Protein AF-A0AAE4MAR4-F1 (afdb_monomer)

Solvent-accessible surface area (backbone atoms only — not comparable to full-atom values): 5822 Å² total; per-residue (Å²): 101,47,69,52,11,33,48,21,51,63,52,46,36,52,79,72,72,44,56,56,88,80,44,70,59,48,79,44,71,27,34,37,35,39,74,81,46,100,53,77,78,42,78,47,49,32,35,41,34,27,40,78,92,48,94,75,46,40,34,41,33,41,46,78,69,44,44,81,63,70,35,95,67,42,72,50,48,25,86,75,34,44,39,46,54,43,76,92,69,38,30,42,38,46,39,46,93,91,42,36,34,35,38,39,48,133

Sequence (106 aa):
MEIESISAIQSCMPSLGLKRNDQASYEITARIKNLNKATPLGKVDVTFWSNVYSGDGPFVSVDDTIRGYGIPFEEFKPRFQNFSFDEKHKILEVKGSGYNFQLIFT

Secondary structure (DSSP, 8-state):
-HHHHHHHHHHHHHHTT--TTT-SEEEEEEEEEESSS-PPPEEEEEEEE--TTSTT--EEEE-GGGGGGT---SEE-TTTSEEEEETTTTEEEEEETTEEEEEE--

Radius of gyration: 12.63 Å; Cα contacts (8 Å, |Δi|>4): 230; chains: 1; bounding box: 28×25×36 Å

pLDDT: mean 92.68, std 6.1, range [67.44, 98.25]

Mean predicted aligned error: 3.48 Å

Structure (mmCIF, N/CA/C/O backbone):
data_AF-A0AAE4MAR4-F1
#
_entry.id   AF-A0AAE4MAR4-F1
#
loop_
_atom_site.group_PDB
_atom_site.id
_atom_site.type_symbol
_atom_site.label_atom_id
_atom_site.label_alt_id
_atom_site.label_comp_id
_atom_site.label_asym_id
_atom_site.label_entity_id
_atom_site.label_seq_id
_atom_site.pdbx_PDB_ins_code
_atom_site.Cartn_x
_atom_site.Cartn_y
_atom_site.Cartn_z
_atom_site.occupancy
_atom_site.B_iso_or_equiv
_atom_site.auth_seq_id
_atom_site.auth_comp_id
_atom_site.auth_asym_id
_atom_site.auth_atom_id
_atom_site.pdbx_PDB_model_num
ATOM 1 N N . MET A 1 1 ? -0.218 17.107 -6.059 1.00 67.44 1 MET A N 1
ATOM 2 C CA . MET A 1 1 ? -1.005 15.996 -5.488 1.00 67.44 1 MET A CA 1
ATOM 3 C C . MET A 1 1 ? -0.800 14.674 -6.220 1.00 67.44 1 MET A C 1
ATOM 5 O O . MET A 1 1 ? -0.222 13.787 -5.610 1.00 67.44 1 MET A O 1
ATOM 9 N N . GLU A 1 2 ? -1.181 14.505 -7.496 1.00 83.94 2 GLU A N 1
ATOM 10 C CA . GLU A 1 2 ? -0.965 13.215 -8.201 1.00 83.94 2 GLU A CA 1
ATOM 11 C C . GLU A 1 2 ? 0.526 12.851 -8.320 1.00 83.94 2 GLU A C 1
ATOM 13 O O . GLU A 1 2 ? 0.923 11.752 -7.947 1.00 83.94 2 GLU A O 1
ATOM 18 N N . ILE A 1 3 ? 1.375 13.802 -8.734 1.00 85.69 3 ILE A N 1
ATOM 19 C CA . ILE A 1 3 ? 2.836 13.608 -8.829 1.00 85.69 3 ILE A CA 1
ATOM 20 C C . ILE A 1 3 ? 3.449 13.227 -7.470 1.00 85.69 3 ILE A C 1
ATOM 22 O O . ILE A 1 3 ? 4.291 12.336 -7.397 1.00 85.69 3 ILE A O 1
ATOM 26 N N . GLU A 1 4 ? 3.013 13.870 -6.385 1.00 91.00 4 GLU A N 1
ATOM 27 C CA . GLU A 1 4 ? 3.484 13.571 -5.022 1.00 91.00 4 GLU A CA 1
ATOM 28 C C . GLU A 1 4 ? 3.047 12.172 -4.582 1.00 91.00 4 GLU A C 1
ATOM 30 O O . GLU A 1 4 ? 3.826 11.441 -3.981 1.00 91.00 4 GLU A O 1
ATOM 35 N N . SER A 1 5 ? 1.831 11.772 -4.950 1.00 93.56 5 SER A N 1
ATOM 36 C CA . SER A 1 5 ? 1.293 10.449 -4.647 1.00 93.56 5 SER A CA 1
ATOM 37 C C . SER A 1 5 ? 2.010 9.343 -5.423 1.00 93.56 5 SER A C 1
ATOM 39 O O . SER A 1 5 ? 2.369 8.314 -4.854 1.00 93.56 5 SER A O 1
ATOM 41 N N . ILE A 1 6 ? 2.294 9.579 -6.708 1.00 93.50 6 ILE A N 1
A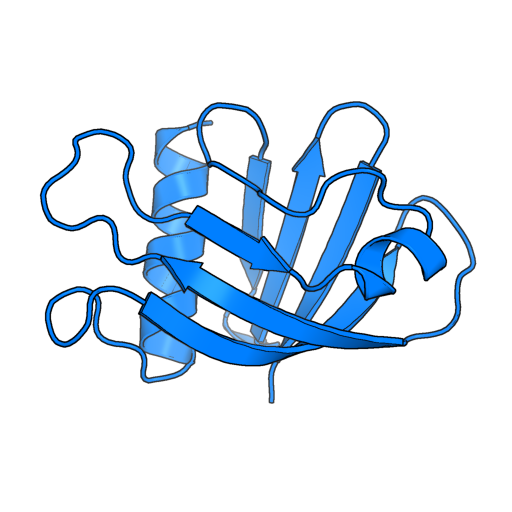TOM 42 C CA . ILE A 1 6 ? 3.151 8.712 -7.523 1.00 93.50 6 ILE A CA 1
ATOM 43 C C . ILE A 1 6 ? 4.535 8.592 -6.873 1.00 93.50 6 ILE A C 1
ATOM 45 O O . ILE A 1 6 ? 5.042 7.482 -6.715 1.00 93.50 6 ILE A O 1
ATOM 49 N N . SER A 1 7 ? 5.125 9.716 -6.458 1.00 93.62 7 SER A N 1
ATOM 50 C CA . SER A 1 7 ? 6.435 9.757 -5.799 1.00 93.62 7 SER A CA 1
ATOM 51 C C . SER A 1 7 ? 6.449 8.992 -4.468 1.00 93.62 7 SER A C 1
ATOM 53 O O . SER A 1 7 ? 7.407 8.271 -4.181 1.00 93.62 7 SER A O 1
ATOM 55 N N . ALA A 1 8 ? 5.368 9.057 -3.684 1.00 96.25 8 ALA A N 1
ATOM 56 C CA . ALA A 1 8 ? 5.233 8.310 -2.435 1.00 96.25 8 ALA A CA 1
ATOM 57 C C . ALA A 1 8 ? 5.274 6.791 -2.670 1.00 96.25 8 ALA A C 1
ATOM 59 O O . ALA A 1 8 ? 6.027 6.085 -2.001 1.00 96.25 8 ALA A O 1
ATOM 60 N N . ILE A 1 9 ? 4.538 6.283 -3.666 1.00 95.25 9 ILE A N 1
ATOM 61 C CA . ILE A 1 9 ? 4.572 4.852 -4.018 1.00 95.25 9 ILE A CA 1
ATOM 62 C C . ILE A 1 9 ? 5.943 4.470 -4.592 1.00 95.25 9 ILE A C 1
ATOM 64 O O . ILE A 1 9 ? 6.500 3.435 -4.227 1.00 95.25 9 ILE A O 1
ATOM 68 N N . GLN A 1 10 ? 6.525 5.321 -5.442 1.00 93.69 10 GLN A N 1
ATOM 69 C CA . GLN A 1 10 ? 7.857 5.103 -6.017 1.00 93.69 10 GLN A CA 1
ATOM 70 C C . GLN A 1 10 ? 8.981 5.120 -4.982 1.00 93.69 10 GLN A C 1
ATOM 72 O O . GLN A 1 10 ? 9.999 4.483 -5.222 1.00 93.69 10 GLN A O 1
ATOM 77 N N . SER A 1 11 ? 8.809 5.817 -3.859 1.00 94.88 11 SER A N 1
ATOM 78 C CA . SER A 1 11 ? 9.733 5.781 -2.717 1.00 94.88 11 SER A CA 1
ATOM 79 C C . SER A 1 11 ? 9.482 4.555 -1.835 1.00 94.88 11 SER A C 1
ATOM 81 O O . SER A 1 11 ? 10.421 3.922 -1.358 1.00 94.88 11 SER A O 1
ATOM 83 N N . CYS A 1 12 ? 8.215 4.165 -1.677 1.00 96.38 12 CYS A N 1
ATOM 84 C CA . CYS A 1 12 ? 7.824 2.990 -0.907 1.00 96.38 12 CYS A CA 1
ATOM 85 C C . CYS A 1 12 ? 8.394 1.697 -1.507 1.00 96.38 12 CYS A C 1
ATOM 87 O O . CYS A 1 12 ? 9.067 0.945 -0.807 1.00 96.38 12 CYS A O 1
ATOM 89 N N . MET A 1 13 ? 8.215 1.467 -2.811 1.00 95.12 13 MET A N 1
ATOM 90 C CA . MET A 1 13 ? 8.691 0.255 -3.495 1.00 95.12 13 MET A CA 1
ATOM 91 C C . MET A 1 13 ? 10.175 -0.090 -3.217 1.00 95.12 13 MET A C 1
ATOM 93 O O . MET A 1 13 ? 10.432 -1.170 -2.683 1.00 95.12 13 MET A O 1
ATOM 97 N N . PRO A 1 14 ? 11.166 0.782 -3.491 1.00 94.50 14 PRO A N 1
ATOM 98 C CA . PRO A 1 14 ? 12.574 0.475 -3.251 1.00 94.50 14 PRO A CA 1
ATOM 99 C C . PRO A 1 14 ? 12.918 0.342 -1.763 1.00 94.50 14 PRO A C 1
ATOM 101 O O . PRO A 1 14 ? 13.784 -0.466 -1.435 1.00 94.50 14 PRO A O 1
ATOM 104 N N . SER A 1 15 ? 12.221 1.043 -0.856 1.00 94.75 15 SER A N 1
ATOM 105 C CA . SER A 1 15 ? 12.395 0.858 0.599 1.00 94.75 15 SER A CA 1
ATOM 106 C C . SER A 1 15 ? 12.013 -0.556 1.075 1.00 94.75 15 SER A C 1
ATOM 108 O O . SER A 1 15 ? 12.495 -1.033 2.105 1.00 94.75 15 SER A O 1
ATOM 110 N N . LEU A 1 16 ? 11.171 -1.240 0.292 1.00 94.50 16 LEU A N 1
ATOM 111 C CA . LEU A 1 16 ? 10.751 -2.628 0.473 1.00 94.50 16 LEU A CA 1
ATOM 112 C C . LEU A 1 16 ? 11.560 -3.606 -0.402 1.00 94.50 16 LEU A C 1
ATOM 114 O O . LEU A 1 16 ? 11.264 -4.797 -0.430 1.00 94.50 16 LEU A O 1
ATOM 118 N N . GLY A 1 17 ? 12.575 -3.126 -1.130 1.00 93.31 17 GLY A N 1
ATOM 119 C CA . GLY A 1 17 ?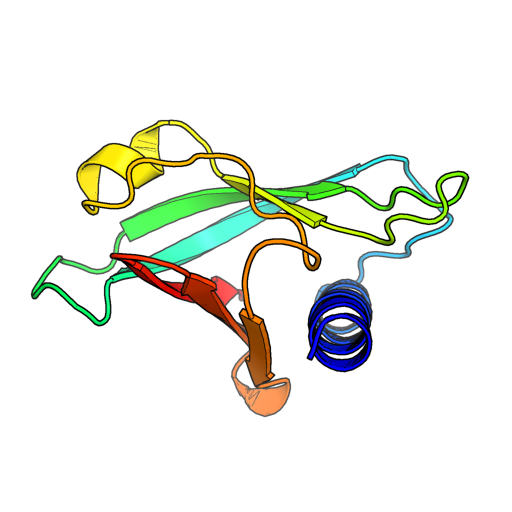 13.374 -3.933 -2.058 1.00 93.31 17 GLY A CA 1
ATOM 120 C C . GLY A 1 17 ? 12.688 -4.239 -3.396 1.00 93.31 17 GLY A C 1
ATOM 121 O O . GLY A 1 17 ? 13.191 -5.058 -4.164 1.00 93.31 17 GLY A O 1
ATOM 122 N N . LEU A 1 18 ? 11.564 -3.584 -3.699 1.00 93.06 18 LEU A N 1
ATOM 123 C CA . LEU A 1 18 ? 10.779 -3.793 -4.916 1.00 93.06 18 LEU A CA 1
ATOM 124 C C . LEU A 1 18 ? 11.293 -2.883 -6.036 1.00 93.06 18 LEU A C 1
ATOM 126 O O . LEU A 1 18 ? 11.322 -1.656 -5.909 1.00 93.06 18 LEU A O 1
ATOM 130 N N . LYS A 1 19 ? 11.686 -3.478 -7.162 1.00 89.81 19 LYS A N 1
ATOM 131 C CA . LYS A 1 19 ? 12.242 -2.752 -8.308 1.00 89.81 19 LYS A CA 1
ATOM 132 C C . LYS A 1 19 ? 11.211 -2.636 -9.415 1.00 89.81 19 LYS A C 1
ATOM 134 O O . LYS A 1 19 ? 10.867 -3.614 -10.060 1.00 89.81 19 LYS A O 1
ATOM 139 N N . ARG A 1 20 ? 10.774 -1.412 -9.711 1.00 80.94 20 ARG A N 1
ATOM 140 C CA . ARG A 1 20 ? 9.690 -1.153 -10.674 1.00 80.94 20 ARG A CA 1
ATOM 141 C C . ARG A 1 20 ? 9.870 -1.843 -12.038 1.00 80.94 20 ARG A C 1
ATOM 143 O O . ARG A 1 20 ? 8.882 -2.211 -12.651 1.00 80.94 20 ARG A O 1
ATOM 150 N N . ASN A 1 21 ? 11.102 -2.018 -12.512 1.00 83.00 21 ASN A N 1
ATOM 151 C CA . ASN A 1 21 ? 11.378 -2.538 -13.854 1.00 83.00 21 ASN A CA 1
ATOM 152 C C . ASN A 1 21 ? 11.607 -4.058 -13.909 1.00 83.00 21 ASN A C 1
ATOM 154 O O . ASN A 1 21 ? 11.773 -4.583 -15.007 1.00 83.00 21 ASN A O 1
ATOM 158 N N . ASP A 1 22 ? 11.625 -4.755 -12.769 1.00 84.38 22 ASP A N 1
ATOM 159 C CA . ASP A 1 22 ? 11.954 -6.184 -12.747 1.00 84.38 22 ASP A CA 1
ATOM 160 C C . ASP A 1 22 ? 10.692 -7.054 -12.909 1.00 84.38 22 ASP A C 1
ATOM 162 O O . ASP A 1 22 ? 10.763 -8.127 -13.508 1.00 84.38 22 ASP A O 1
ATOM 166 N N . GLN A 1 23 ? 9.534 -6.609 -12.397 1.00 89.88 23 GLN A N 1
ATOM 167 C CA . GLN A 1 23 ? 8.257 -7.336 -12.473 1.00 89.88 23 GLN A CA 1
ATOM 168 C C . GLN A 1 23 ? 7.057 -6.395 -12.656 1.00 89.88 23 GLN A C 1
ATOM 170 O O . GLN A 1 23 ? 7.088 -5.224 -12.268 1.00 89.88 23 GLN A O 1
ATOM 175 N N . ALA A 1 24 ? 5.972 -6.926 -13.233 1.00 90.69 24 ALA A N 1
ATOM 176 C CA . ALA A 1 24 ? 4.723 -6.187 -13.440 1.00 90.69 24 ALA A CA 1
ATOM 177 C C . ALA A 1 24 ? 4.043 -5.796 -12.118 1.00 90.69 24 ALA A C 1
ATOM 179 O O . ALA A 1 24 ? 3.463 -4.710 -12.021 1.00 90.69 24 ALA A O 1
ATOM 180 N N . SER A 1 25 ? 4.146 -6.661 -11.109 1.00 95.12 25 SER A N 1
ATOM 181 C CA . SER A 1 25 ? 3.615 -6.432 -9.773 1.00 95.12 25 SER A CA 1
ATOM 182 C C . SER A 1 25 ? 4.384 -7.211 -8.707 1.00 95.12 25 SER A C 1
ATOM 184 O O . SER A 1 25 ? 5.041 -8.203 -9.015 1.00 95.12 25 SER A O 1
ATOM 186 N N . TYR A 1 26 ? 4.259 -6.772 -7.456 1.00 96.00 26 TYR A N 1
ATOM 187 C CA . TYR A 1 26 ? 4.833 -7.408 -6.271 1.00 96.00 26 TYR A CA 1
ATOM 188 C C . TYR A 1 26 ? 3.773 -7.564 -5.201 1.00 96.00 26 TYR A C 1
ATOM 190 O O . TYR A 1 26 ? 3.105 -6.587 -4.876 1.00 96.00 26 TYR A O 1
ATOM 198 N N . GLU A 1 27 ? 3.663 -8.746 -4.616 1.00 96.69 27 GLU A N 1
ATOM 199 C CA . GLU A 1 27 ? 2.785 -8.981 -3.477 1.00 96.69 27 GLU A CA 1
ATOM 200 C C . GLU A 1 27 ? 3.595 -8.961 -2.179 1.00 96.69 27 GLU A C 1
ATOM 202 O O . GLU A 1 27 ? 4.640 -9.607 -2.070 1.00 96.69 27 GLU A O 1
ATOM 207 N N . ILE A 1 28 ? 3.132 -8.185 -1.204 1.00 96.50 28 ILE A N 1
ATOM 208 C CA . ILE A 1 28 ? 3.736 -8.081 0.118 1.00 96.50 28 ILE A CA 1
ATOM 209 C C . ILE A 1 28 ? 2.644 -7.986 1.179 1.00 96.50 28 ILE A C 1
ATOM 211 O O . ILE A 1 28 ? 1.676 -7.240 1.056 1.00 96.50 28 ILE A O 1
ATOM 215 N N . THR A 1 29 ? 2.828 -8.712 2.271 1.00 97.12 29 THR A N 1
ATOM 216 C CA . THR A 1 29 ? 1.996 -8.559 3.460 1.00 97.12 29 THR A CA 1
ATOM 217 C C . THR A 1 29 ? 2.251 -7.197 4.121 1.00 97.12 29 THR A C 1
ATOM 219 O O . THR A 1 29 ? 3.398 -6.811 4.356 1.00 97.12 29 THR A O 1
ATOM 222 N N . ALA A 1 30 ? 1.185 -6.535 4.563 1.00 97.50 30 ALA A N 1
ATOM 22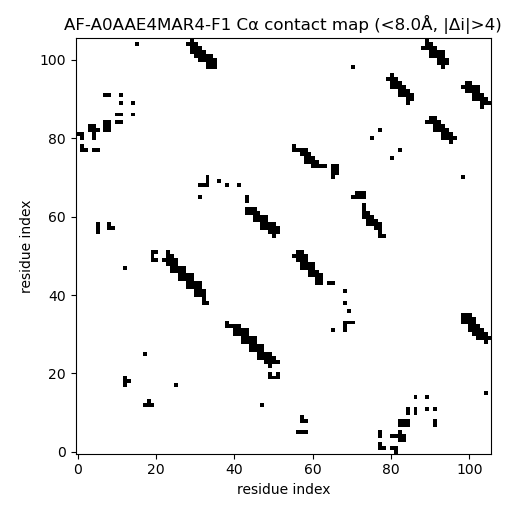3 C CA . ALA A 1 30 ? 1.243 -5.371 5.440 1.00 97.50 30 ALA A CA 1
ATOM 224 C C . ALA A 1 30 ? 0.338 -5.546 6.660 1.00 97.50 30 ALA A C 1
ATOM 226 O O . ALA A 1 30 ? -0.561 -6.392 6.693 1.00 97.50 30 ALA A O 1
ATOM 227 N N . ARG A 1 31 ? 0.532 -4.688 7.664 1.00 97.19 31 ARG A N 1
ATOM 228 C CA . ARG A 1 31 ? -0.502 -4.442 8.670 1.00 97.19 31 ARG A CA 1
ATOM 229 C C . ARG A 1 31 ? -1.336 -3.237 8.281 1.00 97.19 31 ARG A C 1
ATOM 231 O O . ARG A 1 31 ? -0.779 -2.212 7.903 1.00 97.19 31 ARG A O 1
ATOM 238 N N . ILE A 1 32 ? -2.653 -3.337 8.434 1.00 96.88 32 ILE A N 1
ATOM 239 C CA . ILE A 1 32 ? -3.574 -2.237 8.137 1.00 96.88 32 ILE A CA 1
ATOM 240 C C . ILE A 1 32 ? -4.097 -1.577 9.410 1.00 96.88 32 ILE A C 1
ATOM 242 O O . ILE A 1 32 ? -4.467 -2.251 10.375 1.00 96.88 32 ILE A O 1
ATOM 246 N N . LYS A 1 33 ? -4.170 -0.246 9.390 1.00 96.00 33 LYS A N 1
ATOM 247 C CA . LYS A 1 33 ? -4.820 0.568 10.418 1.00 96.00 33 LYS A CA 1
ATOM 248 C C . LYS A 1 33 ? -5.733 1.601 9.765 1.00 96.00 33 LYS A C 1
ATOM 250 O O . LYS A 1 33 ? -5.245 2.512 9.103 1.00 96.00 33 LYS A O 1
ATOM 255 N N . ASN A 1 34 ? -7.044 1.498 9.979 1.00 95.50 34 ASN A N 1
ATOM 256 C CA . ASN A 1 34 ? -7.972 2.566 9.608 1.00 95.50 34 ASN A CA 1
ATOM 257 C C . ASN A 1 34 ? -7.788 3.749 10.574 1.00 95.50 34 ASN A C 1
ATOM 259 O O . ASN A 1 34 ? -7.796 3.566 11.789 1.00 95.50 34 ASN A O 1
ATOM 263 N N . LEU A 1 35 ? -7.596 4.955 10.045 1.00 94.75 35 LEU A N 1
ATOM 264 C CA . LEU A 1 35 ? -7.420 6.176 10.836 1.00 94.75 35 LEU A CA 1
ATOM 265 C C . LEU A 1 35 ? -8.748 6.890 11.129 1.00 94.75 35 LEU A C 1
ATOM 267 O O . LEU A 1 35 ? -8.811 7.704 12.045 1.00 94.75 35 LEU A O 1
ATOM 271 N N . ASN A 1 36 ? -9.815 6.566 10.394 1.00 93.00 36 ASN A N 1
ATOM 272 C CA . ASN A 1 36 ? -11.154 7.127 10.599 1.00 93.00 36 ASN A CA 1
ATOM 273 C C . ASN A 1 36 ? -12.008 6.301 11.573 1.00 93.00 36 ASN A C 1
ATOM 275 O O . ASN A 1 36 ? -13.064 6.758 12.009 1.00 93.00 36 ASN A O 1
ATOM 279 N N . LYS A 1 37 ? -11.603 5.065 11.876 1.00 87.50 37 LYS A N 1
ATOM 280 C CA . LYS A 1 37 ? -12.343 4.136 12.737 1.00 87.50 37 LYS A CA 1
ATOM 281 C C . LYS A 1 37 ? -11.398 3.500 13.744 1.00 87.50 37 LYS A C 1
ATOM 283 O O . LYS A 1 37 ? -10.265 3.173 13.412 1.00 87.50 37 LYS A O 1
ATOM 288 N N . ALA A 1 38 ? -11.887 3.247 14.953 1.00 81.12 38 ALA A N 1
ATOM 289 C CA . ALA A 1 38 ? -11.167 2.453 15.942 1.00 81.12 38 ALA A CA 1
ATOM 290 C C . ALA A 1 38 ? -11.244 0.955 15.582 1.00 81.12 38 ALA A C 1
ATOM 292 O O . ALA A 1 38 ? -11.958 0.188 16.221 1.00 81.12 38 ALA A O 1
ATOM 293 N N . THR A 1 39 ? -10.556 0.544 14.515 1.00 77.81 39 THR A N 1
ATOM 294 C CA . THR A 1 39 ? -10.420 -0.870 14.134 1.00 77.81 39 THR A CA 1
ATOM 295 C C . THR A 1 39 ? -9.103 -1.442 14.659 1.00 77.81 39 THR A C 1
ATOM 297 O O . THR A 1 39 ? -8.088 -0.738 14.619 1.00 77.81 39 THR A O 1
ATOM 300 N N . PRO A 1 40 ? -9.073 -2.714 15.098 1.00 81.69 40 PRO A N 1
ATOM 301 C CA . PRO A 1 40 ? -7.826 -3.403 15.411 1.00 81.69 40 PRO A CA 1
ATOM 302 C C . PRO A 1 40 ? -6.854 -3.388 14.225 1.00 81.69 40 PRO A C 1
ATOM 304 O O . PRO A 1 40 ? -7.275 -3.381 13.068 1.00 81.69 40 PRO A O 1
ATOM 307 N N . LEU A 1 41 ? -5.552 -3.417 14.521 1.00 91.38 41 LEU A N 1
ATOM 308 C CA . LEU A 1 41 ? -4.515 -3.61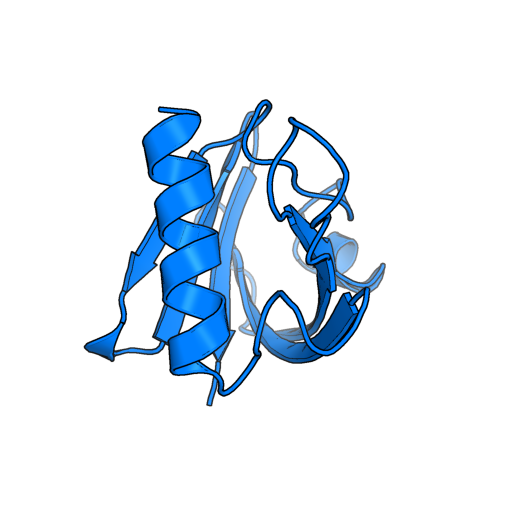1 13.508 1.00 91.38 41 LEU A CA 1
ATOM 309 C C . LEU A 1 41 ? -4.679 -4.984 12.853 1.00 91.38 41 LEU A C 1
ATOM 311 O O . LEU A 1 41 ? -4.543 -6.007 13.528 1.00 91.38 41 LEU A O 1
ATOM 315 N N . GLY A 1 42 ? -4.907 -4.982 11.547 1.00 91.69 42 GLY A N 1
ATOM 316 C CA . GLY A 1 42 ? -5.073 -6.180 10.735 1.00 91.69 42 GLY A CA 1
ATOM 317 C C . GLY A 1 42 ? -3.808 -6.636 10.033 1.00 91.69 42 GLY A C 1
ATOM 318 O O . GLY A 1 42 ? -2.800 -5.933 10.072 1.00 91.69 42 GLY A O 1
ATOM 319 N N . LYS A 1 43 ? -3.889 -7.779 9.352 1.00 95.31 43 LYS A N 1
ATOM 320 C CA . LYS A 1 43 ? -2.943 -8.221 8.319 1.00 95.31 43 LYS A CA 1
ATOM 321 C C . LYS A 1 43 ? -3.697 -8.246 6.988 1.00 95.31 43 LYS A C 1
ATOM 323 O O . LYS A 1 43 ? -4.843 -8.686 6.988 1.00 95.31 43 LYS A O 1
ATOM 328 N N . VAL A 1 44 ? -3.072 -7.760 5.923 1.00 96.69 44 VAL A N 1
ATOM 329 C CA . VAL A 1 44 ? -3.611 -7.746 4.555 1.00 96.69 44 VAL A CA 1
ATOM 330 C C . VAL A 1 44 ? -2.487 -8.027 3.569 1.00 96.69 44 VAL A C 1
ATOM 332 O O . VAL A 1 44 ? -1.336 -7.669 3.848 1.00 96.69 44 VAL A O 1
ATOM 335 N N . ASP A 1 45 ? -2.812 -8.606 2.422 1.00 97.75 45 ASP A N 1
ATOM 336 C CA . ASP A 1 45 ? -1.872 -8.723 1.313 1.00 97.75 45 ASP A CA 1
ATOM 337 C C . ASP A 1 45 ? -2.039 -7.541 0.347 1.00 97.75 45 ASP A C 1
ATOM 339 O O . ASP A 1 45 ? -3.144 -7.164 -0.053 1.00 97.75 45 ASP A O 1
ATOM 343 N N . VAL A 1 46 ? -0.916 -6.890 0.037 1.00 97.88 46 VAL A N 1
ATOM 344 C C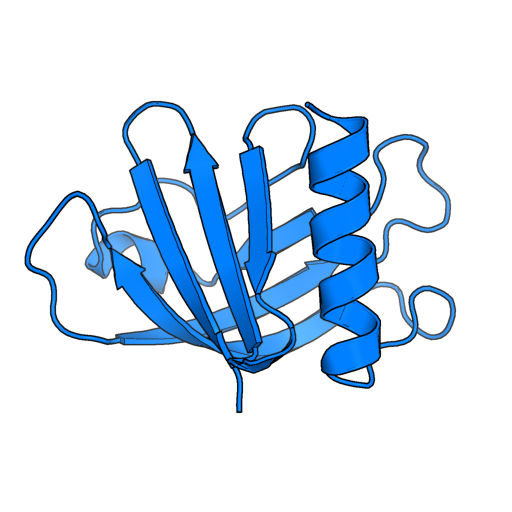A . VAL A 1 46 ? -0.828 -5.672 -0.773 1.00 97.88 46 VAL A CA 1
ATOM 345 C C . VAL A 1 46 ? -0.075 -5.994 -2.052 1.00 97.88 46 VAL A C 1
ATOM 347 O O . VAL A 1 46 ? 1.074 -6.424 -2.016 1.00 97.88 46 VAL A O 1
ATOM 350 N N . THR A 1 47 ? -0.691 -5.727 -3.196 1.00 98.00 47 THR A N 1
ATOM 351 C CA . THR A 1 47 ? -0.037 -5.814 -4.500 1.00 98.00 47 THR A CA 1
ATOM 352 C C . THR A 1 47 ? 0.396 -4.427 -4.963 1.00 98.00 47 THR A C 1
ATOM 354 O O . THR A 1 47 ? -0.438 -3.557 -5.200 1.00 98.00 47 THR A O 1
ATOM 357 N N . PHE A 1 48 ? 1.697 -4.216 -5.135 1.00 97.00 48 PHE A N 1
ATOM 358 C CA . PHE A 1 48 ? 2.255 -3.049 -5.814 1.00 97.00 48 PHE A CA 1
ATOM 359 C C . PHE A 1 48 ? 2.309 -3.317 -7.311 1.00 97.00 48 PHE A C 1
ATOM 361 O O . PHE A 1 48 ? 3.061 -4.179 -7.755 1.00 97.00 48 PHE A O 1
ATOM 368 N N . TRP A 1 49 ? 1.560 -2.556 -8.098 1.00 96.19 49 TRP A N 1
ATOM 369 C CA . TRP A 1 49 ? 1.586 -2.614 -9.554 1.00 96.19 49 TRP A CA 1
ATOM 370 C C . TRP A 1 49 ? 2.600 -1.609 -10.088 1.00 96.19 49 TRP A C 1
ATOM 372 O O . TRP A 1 49 ? 2.447 -0.403 -9.900 1.00 96.19 49 TRP A O 1
ATOM 382 N N . SER A 1 50 ? 3.633 -2.095 -10.776 1.00 92.25 50 SER A N 1
ATOM 383 C CA . SER A 1 50 ? 4.735 -1.271 -11.285 1.00 92.25 50 SER A CA 1
ATOM 384 C C . SER A 1 50 ? 4.303 -0.320 -12.400 1.00 92.2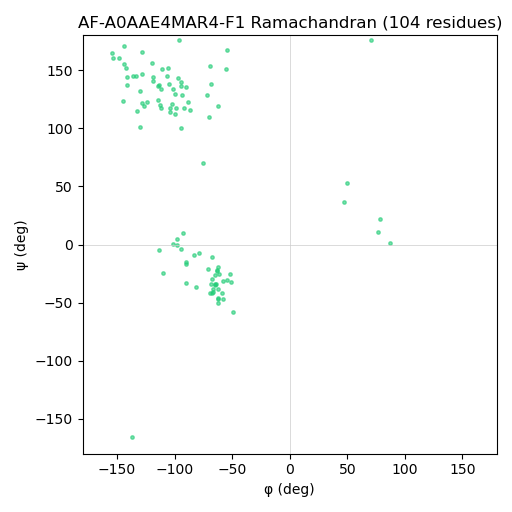5 50 SER A C 1
ATOM 386 O O . SER A 1 50 ? 4.851 0.776 -12.529 1.00 92.25 50 SER A O 1
ATOM 388 N N . ASN A 1 51 ? 3.341 -0.767 -13.217 1.00 88.88 51 ASN A N 1
ATOM 389 C CA . ASN A 1 51 ? 2.710 -0.017 -14.305 1.00 88.88 51 ASN A CA 1
ATOM 390 C C . ASN A 1 51 ? 3.707 0.723 -15.232 1.00 88.88 51 ASN A C 1
ATOM 392 O O . ASN A 1 51 ? 3.450 1.833 -15.688 1.00 88.88 51 ASN A O 1
ATOM 396 N N . VAL A 1 52 ? 4.866 0.105 -15.499 1.00 77.88 52 VAL A N 1
ATOM 397 C CA . VAL A 1 52 ? 6.046 0.732 -16.138 1.00 77.88 52 VAL A CA 1
ATOM 398 C C . VAL A 1 52 ? 5.750 1.315 -17.519 1.00 77.88 52 VAL A C 1
ATOM 400 O O . VAL A 1 52 ? 6.366 2.301 -17.915 1.00 77.88 52 VAL A O 1
ATOM 403 N N . TYR A 1 53 ? 4.816 0.701 -18.247 1.00 76.12 53 TYR A N 1
ATOM 404 C CA . TYR A 1 53 ? 4.476 1.059 -19.624 1.00 76.12 53 TYR A CA 1
ATOM 405 C C . TYR A 1 53 ? 3.238 1.960 -19.740 1.00 76.12 53 TYR A C 1
ATOM 407 O O . TYR A 1 53 ? 2.861 2.329 -20.849 1.00 76.12 53 TYR A O 1
ATOM 415 N N . SER A 1 54 ? 2.598 2.315 -18.623 1.00 75.56 54 SER A N 1
ATOM 416 C CA . SER A 1 54 ? 1.445 3.217 -18.594 1.00 75.56 54 SER A CA 1
ATOM 417 C C . SER A 1 54 ? 1.845 4.582 -18.039 1.00 75.56 54 SER A C 1
ATOM 419 O O . SER A 1 54 ? 2.650 4.682 -17.114 1.00 75.56 54 SER A O 1
ATOM 421 N N . GLY A 1 55 ? 1.237 5.645 -18.569 1.00 72.56 55 GLY A N 1
ATOM 422 C CA . GLY A 1 55 ? 1.417 7.008 -18.058 1.00 72.56 55 GLY A CA 1
ATOM 423 C C . GLY A 1 55 ? 0.829 7.237 -16.660 1.00 72.56 55 GLY A C 1
ATOM 424 O O . GLY A 1 55 ? 1.126 8.255 -16.047 1.00 72.56 55 GLY A O 1
ATOM 425 N N . ASP A 1 56 ? 0.036 6.294 -16.141 1.00 80.94 56 ASP A N 1
ATOM 426 C CA . ASP A 1 56 ? -0.695 6.442 -14.875 1.00 80.94 56 ASP A CA 1
ATOM 427 C C . ASP A 1 56 ? 0.171 6.219 -13.614 1.00 80.94 56 ASP A C 1
ATOM 429 O O . ASP A 1 56 ? -0.301 6.422 -12.495 1.00 80.94 56 ASP A O 1
ATOM 433 N N . GLY A 1 57 ? 1.423 5.772 -13.774 1.00 87.56 57 GLY A N 1
ATOM 434 C CA . GLY A 1 57 ? 2.334 5.485 -12.662 1.00 87.56 57 GLY A CA 1
ATOM 435 C C . GLY A 1 57 ? 1.953 4.243 -11.836 1.00 87.56 57 GLY A C 1
ATOM 436 O O . GLY A 1 57 ? 0.942 3.589 -12.115 1.00 87.56 57 GLY A O 1
ATOM 437 N N . PRO A 1 58 ? 2.782 3.862 -10.844 1.00 93.75 58 PRO A N 1
ATOM 438 C CA . PRO A 1 58 ? 2.514 2.704 -10.005 1.00 93.75 58 PRO A CA 1
ATOM 439 C C . PRO A 1 58 ? 1.316 2.943 -9.084 1.00 93.75 58 PRO A C 1
ATOM 441 O O . PRO A 1 58 ? 1.013 4.076 -8.711 1.00 93.75 58 PRO A O 1
ATOM 444 N N . PHE A 1 59 ? 0.654 1.862 -8.691 1.00 95.94 59 PHE A N 1
ATOM 445 C CA . PHE A 1 59 ? -0.490 1.898 -7.785 1.00 95.94 59 PHE A CA 1
ATOM 446 C C . PHE A 1 59 ? -0.488 0.677 -6.867 1.00 95.94 59 PHE A C 1
ATOM 448 O O . PHE A 1 59 ? 0.303 -0.245 -7.066 1.00 95.94 59 PHE A O 1
ATOM 455 N N . VAL A 1 60 ? -1.357 0.668 -5.857 1.00 97.12 60 VAL A N 1
ATOM 456 C CA . VAL A 1 60 ? -1.489 -0.480 -4.950 1.00 97.12 60 VAL A CA 1
ATOM 457 C C . VAL A 1 60 ? -2.891 -1.059 -5.016 1.00 97.12 60 VAL A C 1
ATOM 459 O O . VAL A 1 60 ? -3.862 -0.315 -5.144 1.00 97.12 60 VAL A O 1
ATOM 462 N N . SER A 1 61 ? -3.006 -2.374 -4.902 1.00 97.69 61 SER A N 1
ATOM 463 C CA . SER A 1 61 ? -4.253 -3.033 -4.534 1.00 97.69 61 SER A CA 1
ATOM 464 C C . SER A 1 61 ? -4.074 -3.820 -3.243 1.00 97.69 61 SER A C 1
ATOM 466 O O . SER A 1 61 ? -2.957 -4.176 -2.879 1.00 97.69 61 SER A O 1
ATOM 468 N N . VAL A 1 62 ? -5.163 -4.058 -2.533 1.00 97.62 62 VAL A N 1
ATOM 469 C CA . VAL A 1 62 ? -5.212 -4.816 -1.285 1.00 97.62 62 VAL A CA 1
ATOM 470 C C . VAL A 1 62 ? -6.286 -5.882 -1.445 1.00 97.62 62 VAL A C 1
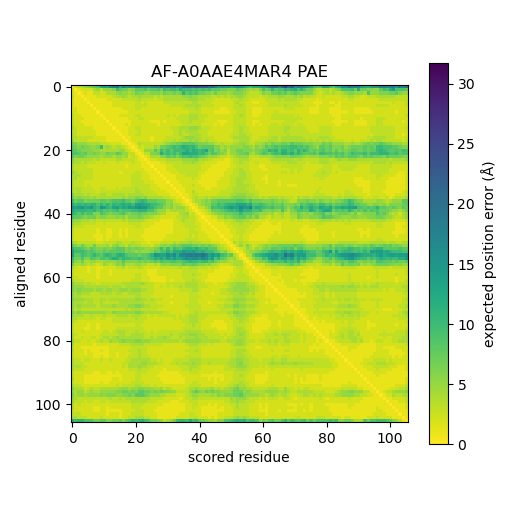ATOM 472 O O . VAL A 1 62 ? -7.268 -5.648 -2.149 1.00 97.62 62 VAL A O 1
ATOM 475 N N . ASP A 1 63 ? -6.086 -7.041 -0.828 1.00 95.12 63 ASP A N 1
ATOM 476 C CA . ASP A 1 63 ? -7.080 -8.113 -0.809 1.00 95.12 63 ASP A CA 1
ATOM 477 C C . ASP A 1 63 ? -8.464 -7.670 -0.273 1.00 95.12 63 ASP A C 1
ATOM 479 O O . ASP A 1 63 ? -8.652 -6.597 0.315 1.00 95.12 63 ASP A O 1
ATOM 483 N N . ASP A 1 64 ? -9.466 -8.527 -0.471 1.00 94.31 64 ASP A N 1
ATOM 484 C CA . ASP A 1 64 ? -10.855 -8.267 -0.077 1.00 94.31 64 ASP A CA 1
ATOM 485 C C . ASP A 1 64 ? -11.034 -8.084 1.442 1.00 94.31 64 ASP A C 1
ATOM 487 O O . ASP A 1 64 ? -11.996 -7.447 1.895 1.00 94.31 64 ASP A O 1
ATOM 491 N N . THR A 1 65 ? -10.074 -8.561 2.241 1.00 93.44 65 THR A N 1
ATOM 492 C CA . THR A 1 65 ? -10.088 -8.444 3.699 1.00 93.44 65 THR A CA 1
ATOM 493 C C . THR A 1 65 ? -10.043 -6.986 4.151 1.00 93.44 65 THR A C 1
ATOM 495 O O . THR A 1 65 ? -10.549 -6.664 5.233 1.00 93.44 65 THR A O 1
ATOM 498 N N . ILE A 1 66 ? -9.561 -6.068 3.297 1.00 94.75 66 ILE A N 1
ATOM 499 C CA . ILE A 1 66 ? -9.560 -4.623 3.547 1.00 94.75 66 ILE A CA 1
ATOM 500 C C . ILE A 1 66 ? -10.960 -4.074 3.892 1.00 94.75 66 ILE A C 1
ATOM 502 O O . ILE A 1 66 ? -11.105 -3.150 4.706 1.00 94.75 66 ILE A O 1
ATOM 506 N N . ARG A 1 67 ? -12.016 -4.701 3.352 1.00 93.62 67 ARG A N 1
ATOM 507 C CA . ARG A 1 67 ? -13.419 -4.349 3.621 1.00 93.62 67 ARG A CA 1
ATOM 508 C C . ARG A 1 67 ? -13.805 -4.579 5.077 1.00 93.62 67 ARG A C 1
ATOM 510 O O . ARG A 1 67 ? -14.552 -3.775 5.639 1.00 93.62 67 ARG A O 1
ATOM 517 N N . GLY A 1 68 ? -13.240 -5.605 5.716 1.00 92.00 68 GLY A N 1
ATOM 518 C CA . GLY A 1 68 ? -13.409 -5.877 7.146 1.00 92.00 68 GLY A CA 1
ATOM 519 C C . GLY A 1 68 ? -12.892 -4.742 8.038 1.00 92.00 68 GLY A C 1
ATOM 520 O O . GLY A 1 68 ? -13.412 -4.523 9.130 1.00 92.00 68 GLY A O 1
ATOM 521 N N . TYR A 1 69 ? -11.943 -3.946 7.537 1.00 93.06 69 TYR A N 1
ATOM 522 C CA . TYR A 1 69 ? -11.406 -2.761 8.214 1.00 93.06 69 TYR A CA 1
ATOM 523 C C . TYR A 1 69 ? -12.139 -1.472 7.822 1.00 93.06 69 TYR A C 1
ATOM 525 O O . TYR A 1 69 ? -11.718 -0.370 8.177 1.00 93.06 69 TYR A O 1
ATOM 533 N N . GLY A 1 70 ? -13.267 -1.582 7.116 1.00 91.31 70 GLY A N 1
ATOM 534 C CA . GLY A 1 70 ? -14.130 -0.461 6.768 1.00 91.31 70 GLY A CA 1
ATOM 535 C C . GLY A 1 70 ? -13.638 0.384 5.595 1.00 91.31 70 GLY A C 1
ATOM 536 O O . GLY A 1 70 ? -14.049 1.543 5.515 1.00 91.31 70 GLY A O 1
ATOM 537 N N . ILE A 1 71 ? -12.787 -0.172 4.725 1.00 94.38 71 ILE A N 1
ATOM 538 C CA . ILE A 1 71 ? -12.345 0.443 3.468 1.00 94.38 71 ILE A CA 1
ATOM 539 C C . ILE A 1 71 ? -13.082 -0.247 2.308 1.00 94.38 71 ILE A C 1
ATOM 541 O O . ILE A 1 71 ? -12.934 -1.451 2.136 1.00 94.38 71 ILE A O 1
ATOM 545 N N . PRO A 1 72 ? -13.916 0.460 1.525 1.00 91.94 72 PRO A N 1
ATOM 546 C CA . PRO A 1 72 ? -14.809 -0.190 0.560 1.00 91.94 72 PRO A CA 1
ATOM 547 C C . PRO A 1 72 ? -14.147 -0.536 -0.783 1.00 91.94 72 PRO A C 1
ATOM 549 O O . PRO A 1 72 ? -14.773 -1.198 -1.611 1.00 91.94 72 PRO A O 1
ATOM 552 N N . PHE A 1 73 ? -12.920 -0.064 -1.007 1.00 94.62 73 PHE A N 1
ATOM 553 C CA . PHE A 1 73 ? -12.169 -0.227 -2.248 1.00 94.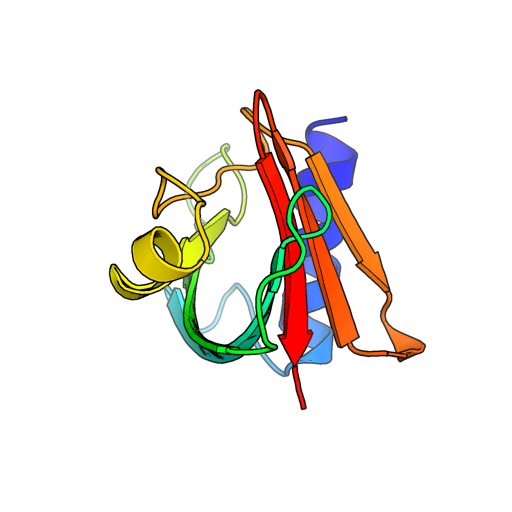62 73 PHE A CA 1
ATOM 554 C C . PHE A 1 73 ? -10.984 -1.166 -2.033 1.00 94.62 73 PHE A C 1
ATOM 556 O O . PHE A 1 73 ? -10.432 -1.216 -0.939 1.00 94.62 73 PHE A O 1
ATOM 563 N N . GLU A 1 74 ? -10.589 -1.859 -3.095 1.00 96.19 74 GLU A N 1
ATOM 564 C CA . GLU A 1 74 ? -9.434 -2.766 -3.114 1.00 96.19 74 GLU A CA 1
ATOM 565 C C . GLU A 1 74 ? -8.291 -2.199 -3.958 1.00 96.19 74 GLU A C 1
ATOM 567 O O . GLU A 1 74 ? -7.141 -2.525 -3.718 1.00 96.19 74 GLU A O 1
ATOM 572 N N . GLU A 1 75 ? -8.576 -1.313 -4.917 1.00 96.44 75 GLU A N 1
ATOM 573 C CA . GLU A 1 75 ? -7.572 -0.711 -5.793 1.00 96.44 75 GLU A CA 1
ATOM 574 C C . GLU A 1 75 ? -7.406 0.778 -5.498 1.00 96.44 75 GLU A C 1
ATOM 576 O O . GLU A 1 75 ? -8.382 1.529 -5.392 1.00 96.44 75 GLU A O 1
ATOM 581 N N . PHE A 1 76 ? -6.151 1.216 -5.407 1.00 96.19 76 PHE A N 1
ATOM 582 C CA . PHE A 1 76 ? -5.805 2.569 -5.030 1.00 96.19 76 PHE A CA 1
ATOM 583 C C . PHE A 1 76 ? -4.809 3.205 -6.003 1.00 96.19 76 PHE A C 1
ATOM 585 O O . PHE A 1 76 ? -3.607 2.958 -5.922 1.00 96.19 76 PHE A O 1
ATOM 592 N N . LYS A 1 77 ? -5.304 4.062 -6.908 1.00 95.06 77 LYS A N 1
ATOM 593 C CA . LYS A 1 77 ? -4.513 4.725 -7.961 1.00 95.06 77 LYS A CA 1
ATOM 594 C C . LYS A 1 77 ? -4.168 6.179 -7.592 1.00 95.06 77 LYS A C 1
ATOM 596 O O . LYS A 1 77 ? -5.074 6.927 -7.250 1.00 95.06 77 LYS A O 1
ATOM 601 N N . PRO A 1 78 ? -2.919 6.652 -7.748 1.00 93.38 78 PRO A N 1
ATOM 602 C CA . PRO A 1 78 ? -2.515 8.022 -7.378 1.00 93.38 78 PRO A CA 1
ATOM 603 C C . PRO A 1 78 ? -3.368 9.170 -7.942 1.00 93.38 78 PRO A C 1
ATOM 605 O O . PRO A 1 78 ? -3.423 10.242 -7.349 1.00 93.38 78 PRO A O 1
ATOM 608 N N . ARG A 1 79 ? -4.050 8.958 -9.072 1.00 92.06 79 ARG A N 1
ATOM 609 C CA . ARG A 1 79 ? -4.959 9.946 -9.674 1.00 92.06 79 ARG A CA 1
ATOM 610 C C . ARG A 1 79 ? -6.267 10.181 -8.910 1.00 92.06 79 ARG A C 1
ATOM 612 O O . ARG A 1 79 ? -6.893 11.214 -9.122 1.00 92.06 79 ARG A O 1
ATOM 619 N N . PHE A 1 80 ? -6.713 9.249 -8.058 1.00 92.69 80 PHE A N 1
ATOM 620 C CA . PHE A 1 80 ? -8.006 9.364 -7.356 1.00 92.69 80 PHE A CA 1
ATOM 621 C C . PHE A 1 80 ? -7.877 9.527 -5.832 1.00 92.69 80 PHE A C 1
ATOM 623 O O . PHE A 1 80 ? -8.877 9.744 -5.146 1.00 92.69 80 PHE A O 1
ATOM 630 N N . GLN A 1 81 ? -6.661 9.462 -5.288 1.00 94.56 81 GLN A N 1
ATOM 631 C CA . GLN A 1 81 ? -6.388 9.566 -3.855 1.00 94.56 81 GLN A CA 1
ATOM 632 C C . GLN A 1 81 ? -4.976 10.066 -3.589 1.00 94.56 81 GLN A C 1
ATOM 634 O O . GLN A 1 81 ? -4.101 10.005 -4.447 1.00 94.56 81 GLN A O 1
ATOM 639 N N . ASN A 1 82 ? -4.753 10.487 -2.351 1.00 96.62 82 ASN A N 1
ATOM 640 C CA . ASN A 1 82 ? -3.453 10.932 -1.897 1.00 96.62 82 ASN A CA 1
ATOM 641 C C . ASN A 1 82 ? -2.688 9.796 -1.225 1.00 96.62 82 ASN A C 1
ATOM 643 O O . ASN A 1 82 ? -3.254 9.042 -0.427 1.00 96.62 82 ASN A O 1
ATOM 647 N N . PHE A 1 83 ? -1.394 9.744 -1.517 1.00 97.69 83 PHE A N 1
ATOM 648 C CA . PHE A 1 83 ? -0.436 8.867 -0.864 1.00 97.69 83 PHE A CA 1
ATOM 649 C C . PHE A 1 83 ? 0.649 9.692 -0.176 1.00 97.69 83 PHE A C 1
ATOM 651 O O . PHE A 1 83 ? 1.138 10.675 -0.734 1.00 97.69 83 PHE A O 1
ATOM 658 N N . SER A 1 84 ? 1.060 9.260 1.011 1.00 97.62 84 SER A N 1
ATOM 659 C CA . SER A 1 84 ? 2.282 9.731 1.662 1.00 97.62 84 SER A CA 1
ATOM 660 C C . SER A 1 84 ? 3.040 8.545 2.241 1.00 97.62 84 SER A C 1
ATOM 662 O O . SER A 1 84 ? 2.442 7.564 2.682 1.00 97.62 84 SER A O 1
ATOM 664 N N . PHE A 1 85 ? 4.368 8.612 2.201 1.00 98.00 85 PHE A N 1
ATOM 665 C CA . PHE A 1 85 ? 5.223 7.526 2.657 1.00 98.00 85 PHE A CA 1
ATOM 666 C C . PHE A 1 85 ? 6.190 8.018 3.735 1.00 98.00 85 PHE A C 1
ATOM 668 O O . PHE A 1 85 ? 6.954 8.955 3.512 1.00 98.00 85 PHE A O 1
ATOM 675 N N . ASP A 1 86 ? 6.144 7.378 4.900 1.00 97.25 86 ASP A N 1
ATOM 676 C CA . ASP A 1 86 ? 7.134 7.511 5.964 1.00 97.25 86 ASP A CA 1
ATOM 677 C C . ASP A 1 86 ? 8.162 6.388 5.810 1.00 97.25 86 ASP A C 1
ATOM 679 O O . ASP A 1 86 ? 7.925 5.242 6.200 1.00 97.25 86 ASP A O 1
ATOM 683 N N . GLU A 1 87 ? 9.310 6.729 5.230 1.00 94.81 87 GLU A N 1
ATOM 684 C CA . GLU A 1 87 ? 10.395 5.784 4.966 1.00 94.81 87 GLU A CA 1
ATOM 685 C C . GLU A 1 87 ? 11.010 5.212 6.248 1.00 94.81 87 GLU A C 1
ATOM 687 O O . GLU A 1 87 ? 11.365 4.035 6.294 1.00 94.81 87 GLU A O 1
ATOM 692 N N . LYS A 1 88 ? 11.079 6.007 7.324 1.00 94.69 88 LYS A N 1
ATOM 693 C CA . LYS A 1 88 ? 11.704 5.590 8.584 1.00 94.69 88 LYS A CA 1
ATOM 694 C C . LYS A 1 88 ? 10.918 4.467 9.253 1.00 94.69 88 LYS A C 1
ATOM 696 O O . LYS A 1 88 ? 11.517 3.549 9.810 1.00 94.69 88 LYS A O 1
ATOM 701 N N . HIS A 1 89 ? 9.592 4.557 9.224 1.00 96.00 89 HIS A N 1
ATOM 702 C CA . HIS A 1 89 ? 8.708 3.566 9.841 1.00 96.00 89 HIS A CA 1
ATOM 703 C C . HIS A 1 89 ? 8.098 2.589 8.828 1.00 96.00 89 HIS A C 1
ATOM 705 O O . HIS A 1 89 ? 7.322 1.723 9.230 1.00 96.00 89 HIS A O 1
ATOM 711 N N . LYS A 1 90 ? 8.437 2.727 7.537 1.00 96.94 90 LYS A N 1
ATOM 712 C CA . LYS A 1 90 ? 7.852 1.981 6.414 1.00 96.94 90 LYS A CA 1
ATOM 713 C C . LYS A 1 90 ? 6.320 2.010 6.437 1.00 96.94 90 LYS A C 1
ATOM 715 O O . LYS A 1 90 ? 5.661 0.970 6.398 1.00 96.94 90 LYS A O 1
ATOM 720 N N . ILE A 1 91 ? 5.751 3.212 6.523 1.00 98.12 91 ILE A N 1
ATOM 721 C CA . ILE A 1 91 ? 4.297 3.416 6.564 1.00 98.12 91 ILE A CA 1
ATOM 722 C C . ILE A 1 91 ? 3.848 4.123 5.292 1.00 98.12 91 ILE A C 1
ATOM 724 O O . ILE A 1 91 ? 4.264 5.248 5.031 1.00 98.12 91 ILE A O 1
ATOM 728 N N . LEU A 1 92 ? 2.966 3.484 4.526 1.00 98.25 92 LEU A N 1
ATOM 729 C CA . LEU A 1 92 ? 2.260 4.112 3.412 1.00 98.25 92 LEU A CA 1
ATOM 730 C C . LEU A 1 92 ? 0.858 4.513 3.879 1.00 98.25 92 LEU A C 1
ATOM 732 O O . LEU A 1 92 ? 0.028 3.652 4.174 1.00 98.25 92 LEU A O 1
ATOM 736 N N . GLU A 1 93 ? 0.591 5.812 3.964 1.00 98.12 93 GLU A N 1
ATOM 737 C CA . GLU A 1 93 ? -0.744 6.341 4.243 1.00 98.12 93 GLU A CA 1
ATOM 738 C C . GLU A 1 93 ? -1.499 6.578 2.934 1.00 98.12 93 GLU A C 1
ATOM 740 O O . GLU A 1 93 ? -0.953 7.113 1.965 1.00 98.12 93 GLU A O 1
ATOM 745 N N . VAL A 1 94 ? -2.769 6.172 2.917 1.00 97.62 94 VAL A N 1
ATOM 746 C CA . VAL A 1 94 ? -3.664 6.270 1.766 1.00 97.62 94 VAL A CA 1
ATOM 747 C C . VAL A 1 94 ? -4.941 6.984 2.190 1.00 97.62 94 VAL A C 1
ATOM 749 O O . VAL A 1 94 ? -5.699 6.501 3.038 1.00 97.62 94 VAL A O 1
ATOM 752 N N . LYS A 1 95 ? -5.210 8.130 1.559 1.00 96.88 95 LYS A N 1
ATOM 753 C CA . LYS A 1 95 ? -6.352 8.986 1.885 1.00 96.88 95 LYS A CA 1
ATOM 754 C C . LYS A 1 95 ? -7.168 9.321 0.6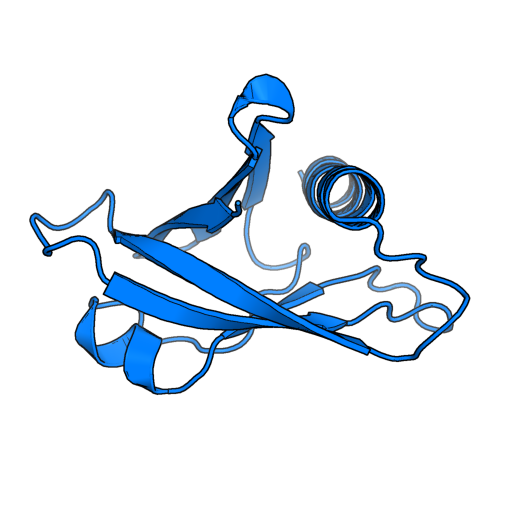45 1.00 96.88 95 LYS A C 1
ATOM 756 O O . LYS A 1 95 ? -6.669 9.948 -0.286 1.00 96.88 95 LYS A O 1
ATOM 761 N N . GLY A 1 96 ? -8.449 8.971 0.670 1.00 93.19 96 GLY A N 1
ATOM 762 C CA . GLY A 1 96 ? -9.414 9.323 -0.369 1.00 93.19 96 GLY A CA 1
ATOM 763 C C . GLY A 1 96 ? -10.747 9.775 0.217 1.00 93.19 96 GLY A C 1
ATOM 764 O O . GLY A 1 96 ? -10.861 10.080 1.407 1.00 93.19 96 GLY A O 1
ATOM 765 N N . SER A 1 97 ? -11.777 9.840 -0.625 1.00 90.44 97 SER A N 1
ATOM 766 C CA . SER A 1 97 ? -13.111 10.253 -0.182 1.00 90.44 97 SER A CA 1
ATOM 767 C C . SER A 1 97 ? -13.747 9.175 0.702 1.00 90.44 97 SER A C 1
ATOM 769 O O . SER A 1 97 ? -14.097 8.096 0.230 1.00 90.44 97 SER A O 1
ATOM 771 N N . GLY A 1 98 ? -13.878 9.457 2.000 1.00 89.81 98 GLY A N 1
ATOM 772 C CA . GLY A 1 98 ? -14.518 8.560 2.970 1.00 89.81 98 GLY A CA 1
ATOM 773 C C . GLY A 1 98 ? -13.599 7.513 3.610 1.00 89.81 98 GLY A C 1
ATOM 774 O O . GLY A 1 98 ? -14.061 6.748 4.456 1.00 89.81 98 GLY A O 1
ATOM 775 N N . TYR A 1 99 ? -12.304 7.495 3.283 1.00 93.38 99 TYR A N 1
ATOM 776 C CA . TYR A 1 99 ? -11.337 6.584 3.896 1.00 93.38 99 TYR A CA 1
ATOM 777 C C . TYR A 1 99 ? -9.978 7.245 4.144 1.00 93.38 99 TYR A C 1
ATOM 779 O O . TYR A 1 99 ? -9.506 8.068 3.361 1.00 93.38 99 TYR A O 1
ATOM 787 N N . ASN A 1 100 ? -9.350 6.855 5.251 1.00 96.38 100 ASN A N 1
ATOM 788 C CA . ASN A 1 100 ? -7.957 7.143 5.557 1.00 96.38 100 ASN A CA 1
ATOM 789 C C . ASN A 1 100 ? -7.379 5.934 6.296 1.00 96.38 100 ASN A C 1
ATOM 791 O O . ASN A 1 100 ? -7.947 5.519 7.309 1.00 96.38 100 ASN A O 1
ATOM 795 N N . PHE A 1 101 ? -6.303 5.343 5.789 1.00 97.12 101 PHE A N 1
ATOM 796 C CA . PHE A 1 101 ? -5.673 4.183 6.409 1.00 97.12 101 PHE A CA 1
ATOM 797 C C . PHE A 1 101 ? -4.168 4.149 6.173 1.00 97.12 101 PHE A C 1
ATOM 799 O O . PHE A 1 101 ? -3.646 4.772 5.253 1.00 97.12 101 PHE A O 1
ATOM 806 N N . GLN A 1 102 ? -3.483 3.387 7.017 1.00 97.62 102 GLN A N 1
ATOM 807 C CA . GLN A 1 102 ? -2.051 3.139 6.938 1.00 97.62 102 GLN A CA 1
ATOM 808 C C . GLN A 1 102 ? -1.790 1.669 6.633 1.00 97.62 102 GLN A C 1
ATOM 810 O O . GLN A 1 102 ? -2.403 0.791 7.248 1.00 97.62 102 GLN A O 1
ATOM 815 N N . LEU A 1 103 ? -0.856 1.430 5.718 1.00 98.00 103 LEU A N 1
ATOM 816 C CA . LEU A 1 103 ? -0.207 0.147 5.481 1.00 98.00 103 LEU A CA 1
ATOM 817 C C . LEU A 1 103 ? 1.184 0.202 6.112 1.00 98.00 103 LEU A C 1
ATOM 819 O O . LEU A 1 103 ? 1.983 1.077 5.784 1.00 98.00 103 LEU A O 1
ATOM 823 N N . ILE A 1 104 ? 1.447 -0.702 7.049 1.00 97.62 104 ILE A N 1
ATOM 824 C CA . ILE A 1 104 ? 2.679 -0.755 7.838 1.00 97.62 104 ILE A CA 1
ATOM 825 C C . ILE A 1 104 ? 3.443 -2.009 7.421 1.00 97.62 104 ILE A C 1
ATOM 827 O O . ILE A 1 104 ? 2.944 -3.124 7.609 1.00 97.62 104 ILE A O 1
ATOM 831 N N . PHE A 1 105 ? 4.637 -1.825 6.866 1.00 96.88 105 PHE A N 1
ATOM 832 C CA . PHE A 1 105 ? 5.471 -2.903 6.335 1.00 96.88 105 PHE A CA 1
ATOM 833 C C . PHE A 1 105 ? 6.659 -3.200 7.267 1.00 96.88 105 PHE A C 1
ATOM 835 O O . PHE A 1 105 ? 7.125 -2.318 7.989 1.00 96.88 105 PHE A O 1
ATOM 842 N N . THR A 1 106 ? 7.151 -4.443 7.256 1.00 84.88 106 THR A N 1
ATOM 843 C CA . THR A 1 106 ? 8.336 -4.900 8.016 1.00 84.88 106 THR A CA 1
ATOM 844 C C . THR A 1 106 ? 9.536 -5.084 7.106 1.00 84.88 106 THR A C 1
ATOM 846 O O . THR A 1 106 ? 9.367 -5.766 6.077 1.00 84.88 106 THR A O 1
#

Foldseek 3Di:
DLVQQLVQLVLLQVLVVHDLPPDQKDKDKWWKDWPVDPDDTHIWIKIWGSCVVDPQHIWIFIDPCVVVNVDPGGTGGSVAWHWHADSVQSWIWIDHVPTTMITGHD

Nearest PDB structures (foldseek):
  4emo-assembly2_B  TM=6.904E-01  e=6.450E-02  Homo sapiens
  6suj-assembly1_DDD  TM=4.568E-01  e=1.435E-01  Streptomyces sp. Ag82_O1-9
  6slc-assembly1_CCC  TM=4.065E-01  e=3.382E-01  Streptomyces sp. Ag82_O1-9
  6slc-assembly1_BBB  TM=4.000E-01  e=2.691E-01  Streptomyces sp. Ag82_O1-9
  3cm1-assembly1_A  TM=3.678E-01  e=4.764E-01  Thermobifida fusca YX